Protein AF-A0A3P8DKR8-F1 (afdb_monomer)

InterPro domains:
  IPR035892 C2 domain superfamily [G3DSA:2.60.40.150] (1-73)

Solvent-accessible surface area (backbone atoms only — not comparable to full-atom values): 5887 Å² total; per-residue (Å²): 88,82,46,76,43,60,50,69,50,94,90,44,96,58,68,46,78,39,28,29,36,79,49,59,76,89,69,47,31,83,53,91,58,71,44,80,42,59,33,42,82,40,76,51,92,81,48,59,64,47,75,45,58,51,54,57,87,56,94,88,64,78,84,73,78,61,86,84,67,70,75,62,99,64,90,73,74,83,74,83,86,82,78,86,83,82,134

Secondary structure (DSSP, 8-state):
-EEEEEEE-TTSS-EEEEEEEE--GGG-BSS---EEEE-BT-SSTT--EEEE--B---TT------TT----SS----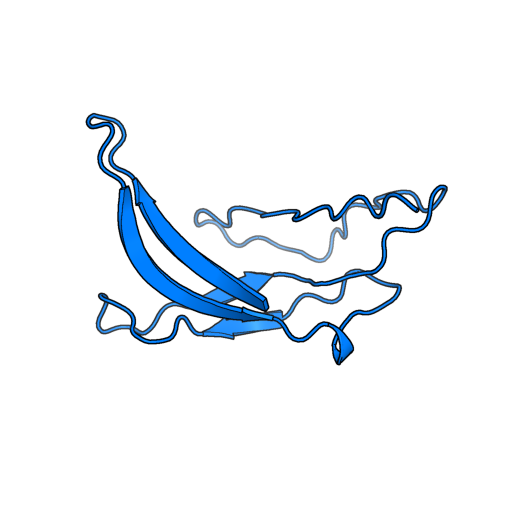---------

Organism: NCBI:txid31246

Structure (mmCIF, N/CA/C/O backbone):
data_AF-A0A3P8DKR8-F1
#
_entry.id   AF-A0A3P8DKR8-F1
#
loop_
_atom_site.group_PDB
_atom_site.id
_atom_site.type_symbol
_atom_site.label_atom_id
_atom_site.label_alt_id
_atom_site.label_comp_id
_atom_site.label_asym_id
_atom_site.label_entity_id
_atom_site.label_seq_id
_atom_site.pdbx_PDB_ins_code
_atom_site.Cartn_x
_atom_site.Cartn_y
_atom_site.Cartn_z
_atom_site.occupancy
_atom_site.B_iso_or_equiv
_atom_site.auth_seq_id
_atom_site.auth_comp_id
_atom_site.auth_asym_id
_atom_site.auth_atom_id
_atom_site.pdbx_PDB_model_num
ATOM 1 N N . MET A 1 1 ? 10.005 -3.657 2.871 1.00 87.38 1 MET A N 1
ATOM 2 C CA . MET A 1 1 ? 9.525 -2.428 3.533 1.00 87.38 1 MET A CA 1
ATOM 3 C C . MET A 1 1 ? 8.092 -2.608 4.017 1.00 87.38 1 MET A C 1
ATOM 5 O O . MET A 1 1 ? 7.266 -3.106 3.259 1.00 87.38 1 MET A O 1
ATOM 9 N N . LYS A 1 2 ? 7.798 -2.228 5.265 1.00 92.81 2 LYS A N 1
ATOM 10 C CA . LYS A 1 2 ? 6.439 -2.232 5.829 1.00 92.81 2 LYS A CA 1
ATOM 11 C C . LYS A 1 2 ? 5.801 -0.860 5.623 1.00 92.81 2 LYS A C 1
ATOM 13 O O . LYS A 1 2 ? 6.382 0.133 6.045 1.00 92.81 2 LYS A O 1
ATOM 18 N N . VAL A 1 3 ? 4.613 -0.820 5.025 1.00 91.38 3 VAL A N 1
ATOM 19 C CA . VAL A 1 3 ? 3.813 0.402 4.872 1.00 91.38 3 VAL A CA 1
ATOM 20 C C . VAL A 1 3 ? 2.581 0.284 5.760 1.00 91.38 3 VAL A C 1
ATOM 22 O O . VAL A 1 3 ? 1.723 -0.568 5.528 1.00 91.38 3 VAL A O 1
ATOM 25 N N . THR A 1 4 ? 2.512 1.108 6.804 1.00 93.25 4 THR A N 1
ATOM 26 C CA . THR A 1 4 ? 1.360 1.169 7.714 1.00 93.25 4 THR A CA 1
ATOM 27 C C . THR A 1 4 ? 0.295 2.086 7.130 1.00 93.25 4 THR A C 1
ATOM 29 O O . THR A 1 4 ? 0.609 3.182 6.672 1.00 93.25 4 THR A O 1
ATOM 32 N N . VAL A 1 5 ? -0.962 1.650 7.172 1.00 89.94 5 VAL A N 1
ATOM 33 C CA . VAL A 1 5 ? -2.110 2.463 6.766 1.00 89.94 5 VAL A CA 1
ATOM 34 C C . VAL A 1 5 ? -2.865 2.880 8.022 1.00 89.94 5 VAL A C 1
ATOM 36 O O . VAL A 1 5 ? -3.125 2.041 8.888 1.00 89.94 5 VAL A O 1
ATOM 39 N N . SER A 1 6 ? -3.230 4.158 8.110 1.00 90.94 6 SER A N 1
ATOM 40 C CA . SER A 1 6 ? -4.001 4.709 9.226 1.00 90.94 6 SER A CA 1
ATOM 41 C C . SER A 1 6 ? -5.233 5.457 8.728 1.00 90.94 6 SER A C 1
ATOM 43 O O . SER A 1 6 ? -5.167 6.152 7.715 1.00 90.94 6 SER A O 1
ATOM 45 N N . ALA A 1 7 ? -6.340 5.335 9.455 1.00 87.19 7 ALA A N 1
ATOM 46 C CA . ALA A 1 7 ? -7.485 6.221 9.327 1.00 87.19 7 ALA A CA 1
ATOM 47 C C . ALA A 1 7 ? -7.187 7.527 10.072 1.00 87.19 7 ALA A C 1
ATOM 49 O O . ALA A 1 7 ? -6.611 7.518 11.164 1.00 87.19 7 ALA A O 1
ATOM 50 N N . VAL A 1 8 ? -7.565 8.645 9.463 1.00 86.81 8 VAL A N 1
ATOM 51 C CA . VAL A 1 8 ? -7.399 9.985 10.026 1.00 86.8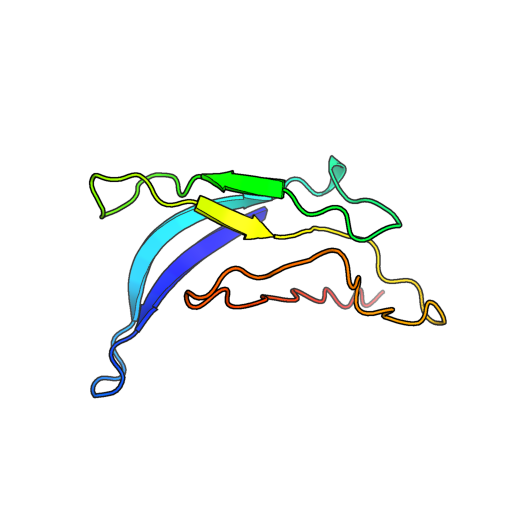1 8 VAL A CA 1
ATOM 52 C C . VAL A 1 8 ? -8.776 10.623 10.076 1.00 86.81 8 VAL A C 1
ATOM 54 O O . VAL A 1 8 ? -9.486 10.628 9.072 1.00 86.81 8 VAL A O 1
ATOM 57 N N . ASP A 1 9 ? -9.150 11.125 11.245 1.00 82.62 9 ASP A N 1
ATOM 58 C CA . ASP A 1 9 ? -10.345 11.945 11.412 1.00 82.62 9 ASP A CA 1
ATOM 59 C C . ASP A 1 9 ? -9.992 13.405 11.092 1.00 82.62 9 ASP A C 1
ATOM 61 O O . ASP A 1 9 ? -8.976 13.916 11.550 1.00 82.62 9 ASP A O 1
ATOM 65 N N . SER A 1 10 ? -10.800 14.098 10.289 1.00 82.75 10 SER A N 1
ATOM 66 C CA . SER A 1 10 ? -10.539 15.503 9.946 1.00 82.75 10 SER A CA 1
ATOM 67 C C . SER A 1 10 ? -10.771 16.456 11.120 1.00 82.75 10 SER A C 1
ATOM 69 O O . SER A 1 10 ? -10.304 17.591 11.078 1.00 82.75 10 SER A O 1
ATOM 71 N N . GLN A 1 11 ? -11.505 16.014 12.143 1.00 89.00 11 GLN A N 1
ATOM 72 C CA . GLN A 1 11 ? -11.833 16.812 13.328 1.00 89.00 11 GLN A CA 1
ATOM 73 C C . GLN A 1 11 ? -10.900 16.537 14.518 1.00 89.00 11 GLN A C 1
ATOM 75 O O . GLN A 1 11 ? -11.026 17.178 15.560 1.00 89.00 11 GLN A O 1
ATOM 80 N N . SER A 1 12 ? -9.960 15.595 14.387 1.00 84.50 12 SER A N 1
ATOM 81 C CA . SER A 1 12 ? -9.078 15.167 15.472 1.00 84.50 12 SER A CA 1
ATOM 82 C C . SER A 1 12 ? -7.668 14.870 14.955 1.00 84.50 12 SER A C 1
ATOM 84 O O . SER A 1 12 ? -7.512 14.256 13.905 1.00 84.50 12 SER A O 1
ATOM 86 N N . PRO A 1 13 ? -6.598 15.219 15.692 1.00 81.50 13 PRO A N 1
ATOM 87 C CA . PRO A 1 13 ? -5.231 14.883 15.287 1.00 81.50 13 PRO A CA 1
ATOM 88 C C . PRO A 1 13 ? -4.913 13.379 15.407 1.00 81.50 13 PRO A C 1
ATOM 90 O O . PRO A 1 13 ? -3.801 12.952 15.081 1.00 81.50 13 PRO A O 1
ATOM 93 N N . VAL A 1 14 ? -5.849 12.566 15.907 1.00 86.00 14 VAL A N 1
ATOM 94 C CA . VAL A 1 14 ? -5.648 11.134 16.136 1.00 86.00 14 VAL A CA 1
ATOM 95 C C . VAL A 1 14 ? -5.544 10.384 14.807 1.00 86.00 14 VAL A C 1
ATOM 97 O O . VAL A 1 14 ? -6.421 10.455 13.948 1.00 86.00 14 VAL A O 1
ATOM 100 N N . LYS A 1 15 ? -4.468 9.603 14.669 1.00 87.69 15 LYS A N 1
ATOM 101 C CA . LYS A 1 15 ? -4.270 8.652 13.570 1.00 87.69 15 LYS A CA 1
ATOM 102 C C . LYS A 1 15 ? -4.437 7.244 14.110 1.00 87.69 15 LYS A C 1
ATOM 104 O O . LYS A 1 15 ? -3.632 6.795 14.924 1.00 87.69 15 LYS A O 1
ATOM 109 N N . GLU A 1 16 ? -5.451 6.537 13.638 1.00 88.12 16 GLU A N 1
ATOM 110 C CA . GLU A 1 16 ? -5.694 5.160 14.047 1.00 88.12 16 GLU A CA 1
ATOM 111 C C . GLU A 1 16 ? -5.103 4.180 13.022 1.00 88.12 16 GLU A C 1
ATOM 113 O O . GLU A 1 16 ? -5.524 4.201 11.866 1.00 88.12 16 GLU A O 1
ATOM 118 N N . PRO A 1 17 ? -4.163 3.294 13.394 1.00 89.88 17 PRO A N 1
ATOM 119 C CA . PRO A 1 17 ? -3.644 2.286 12.475 1.00 89.88 17 PRO A CA 1
ATOM 120 C C . PRO A 1 17 ? -4.733 1.268 12.105 1.00 89.88 17 PRO A C 1
ATOM 122 O O . PRO A 1 17 ? -5.324 0.624 12.969 1.00 89.88 17 PRO A O 1
ATOM 125 N N . ILE A 1 18 ? -4.963 1.08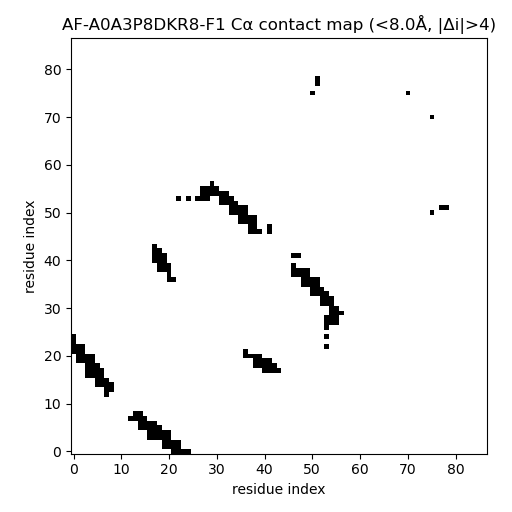4 10.803 1.00 91.50 18 ILE A N 1
ATOM 126 C CA . ILE A 1 18 ? -5.968 0.149 10.269 1.00 91.50 18 ILE A CA 1
ATOM 127 C C . ILE A 1 18 ? -5.365 -1.157 9.751 1.00 91.50 18 ILE A C 1
ATOM 129 O O . ILE A 1 18 ? 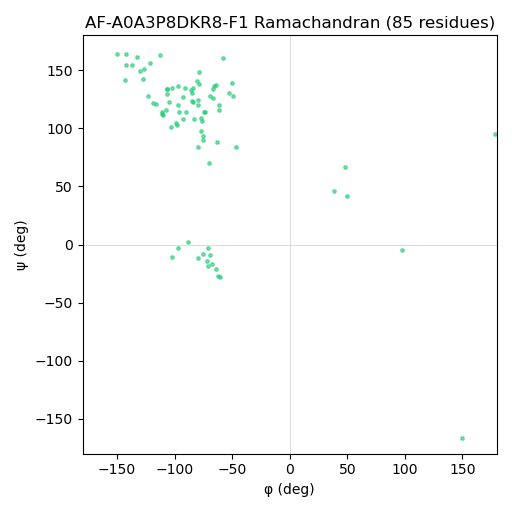-6.116 -2.079 9.443 1.00 91.50 18 ILE A O 1
ATOM 133 N N . GLY A 1 19 ? -4.040 -1.233 9.619 1.00 93.75 19 GLY A N 1
ATOM 134 C CA . GLY A 1 19 ? -3.301 -2.402 9.146 1.00 93.75 19 GLY A CA 1
ATOM 135 C C . GLY A 1 19 ? -2.013 -2.001 8.429 1.00 93.75 19 GLY A C 1
ATOM 136 O O . GLY A 1 19 ? -1.560 -0.858 8.518 1.00 93.75 19 GLY A O 1
ATOM 137 N N . PHE A 1 20 ? -1.400 -2.937 7.710 1.00 94.06 20 PHE A N 1
ATOM 138 C CA . PHE A 1 20 ? -0.201 -2.661 6.915 1.00 94.06 20 PHE A CA 1
ATOM 139 C C . PHE A 1 20 ? -0.117 -3.562 5.686 1.00 94.06 20 PHE A C 1
ATOM 141 O O . PHE A 1 20 ? -0.766 -4.600 5.621 1.00 94.06 20 PHE A O 1
ATOM 148 N N . PHE A 1 21 ? 0.722 -3.205 4.722 1.00 93.25 21 PHE A N 1
ATOM 149 C CA . PHE A 1 21 ? 1.119 -4.103 3.640 1.00 93.25 21 PHE A CA 1
ATOM 150 C C . PHE A 1 21 ? 2.636 -4.065 3.446 1.00 93.25 21 PHE A C 1
ATOM 152 O O . PHE A 1 21 ? 3.325 -3.166 3.935 1.00 93.25 21 PHE A O 1
ATOM 159 N N . MET A 1 22 ? 3.165 -5.086 2.777 1.00 91.81 22 MET A N 1
ATOM 160 C CA . MET A 1 22 ? 4.599 -5.240 2.552 1.00 91.81 22 MET A CA 1
ATOM 161 C C . MET A 1 22 ? 4.941 -4.924 1.100 1.00 91.81 22 MET A C 1
ATOM 163 O O . MET A 1 22 ? 4.348 -5.483 0.179 1.00 91.81 22 MET A O 1
ATOM 167 N N . LEU A 1 23 ? 5.934 -4.061 0.917 1.00 89.25 23 LEU A N 1
ATOM 168 C CA . LEU A 1 23 ? 6.607 -3.841 -0.356 1.00 89.25 23 LEU A CA 1
ATOM 169 C C . LEU A 1 23 ? 7.956 -4.560 -0.344 1.00 89.25 23 LEU A C 1
ATOM 171 O O . LEU A 1 23 ? 8.705 -4.475 0.631 1.00 89.25 23 LEU A O 1
ATOM 175 N N . ASP A 1 24 ? 8.271 -5.257 -1.427 1.00 85.75 24 ASP A N 1
ATOM 176 C CA . ASP A 1 24 ? 9.566 -5.901 -1.644 1.00 85.75 24 ASP A CA 1
ATOM 177 C C . ASP A 1 24 ? 10.365 -5.083 -2.663 1.00 85.75 24 ASP A C 1
ATOM 179 O O . ASP A 1 24 ? 9.896 -4.875 -3.781 1.00 85.75 24 ASP A O 1
ATOM 183 N N . LEU A 1 25 ? 11.568 -4.630 -2.294 1.00 83.00 25 LEU A N 1
ATOM 184 C CA . LEU A 1 25 ? 12.441 -3.854 -3.184 1.00 83.00 25 LEU A CA 1
ATOM 185 C C . LEU A 1 25 ? 12.859 -4.660 -4.421 1.00 83.00 25 LEU A C 1
ATOM 187 O O . LEU A 1 25 ? 13.056 -4.087 -5.485 1.00 83.00 25 LEU A O 1
ATOM 191 N N . ARG A 1 26 ? 12.908 -5.995 -4.332 1.00 84.38 26 ARG A N 1
ATOM 192 C CA . ARG A 1 26 ? 13.180 -6.864 -5.493 1.00 84.38 26 ARG A CA 1
ATOM 193 C C . ARG A 1 26 ? 12.047 -6.847 -6.520 1.00 84.38 26 ARG A C 1
ATOM 195 O O . ARG A 1 26 ? 12.234 -7.288 -7.645 1.00 84.38 26 ARG A O 1
ATOM 202 N N . SER A 1 27 ? 10.863 -6.369 -6.128 1.00 82.56 27 SER A N 1
ATOM 203 C CA . SER A 1 27 ? 9.720 -6.179 -7.028 1.00 82.56 27 SER A CA 1
ATOM 204 C C . SER A 1 27 ? 9.716 -4.810 -7.710 1.00 82.56 27 SER A C 1
ATOM 206 O O . SER A 1 27 ? 8.753 -4.514 -8.420 1.00 82.56 27 SER A O 1
ATOM 208 N N . CYS A 1 28 ? 10.736 -3.982 -7.471 1.00 82.81 28 CYS A N 1
ATOM 209 C CA . CYS A 1 28 ? 10.893 -2.690 -8.118 1.00 82.81 28 CYS A CA 1
ATOM 210 C C . CYS A 1 28 ? 11.093 -2.867 -9.628 1.00 82.81 28 CYS A C 1
ATOM 212 O O . CYS A 1 28 ? 11.828 -3.751 -10.070 1.00 82.81 28 CYS A O 1
ATOM 214 N N . SER A 1 29 ? 10.426 -2.031 -10.418 1.00 81.56 29 SER A N 1
ATOM 215 C CA . SER A 1 29 ? 10.546 -2.013 -11.876 1.00 81.56 29 SER A CA 1
ATOM 216 C C . SER A 1 29 ? 11.018 -0.652 -12.375 1.00 81.56 29 SER A C 1
ATOM 218 O O . SER A 1 29 ? 10.806 0.365 -11.730 1.00 81.56 29 SER A O 1
ATOM 220 N N . THR A 1 30 ? 11.619 -0.613 -13.560 1.00 80.88 30 THR A N 1
ATOM 221 C CA . THR A 1 30 ? 11.970 0.647 -14.242 1.00 80.88 30 THR A CA 1
ATOM 222 C C . THR A 1 30 ? 10.751 1.391 -14.796 1.00 80.88 30 THR A C 1
ATOM 224 O O . THR A 1 30 ? 10.846 2.552 -15.158 1.00 80.88 30 THR A O 1
ATOM 227 N N . GLY A 1 31 ? 9.591 0.732 -14.881 1.00 76.88 31 GLY A N 1
ATOM 228 C CA . GLY A 1 31 ? 8.315 1.356 -15.230 1.00 76.88 31 GLY A CA 1
ATOM 229 C C . GLY A 1 31 ? 7.337 1.366 -14.056 1.00 76.88 31 GLY A C 1
ATOM 230 O O . GLY A 1 31 ? 7.474 0.594 -13.107 1.00 76.88 31 GLY A O 1
ATOM 231 N N . LYS A 1 32 ? 6.295 2.198 -14.147 1.00 79.94 32 LYS A N 1
ATOM 232 C CA . LYS A 1 32 ? 5.195 2.250 -13.169 1.00 79.94 32 LYS A CA 1
ATOM 233 C C . LYS A 1 32 ? 4.255 1.049 -13.340 1.00 79.94 32 LYS A C 1
ATOM 235 O O . LYS A 1 32 ? 3.291 1.107 -14.107 1.00 79.94 32 LYS A O 1
ATOM 240 N N . VAL A 1 33 ? 4.538 -0.049 -12.639 1.00 83.06 33 VAL A N 1
ATOM 241 C CA . VAL A 1 33 ? 3.716 -1.270 -12.634 1.00 83.06 33 VAL A CA 1
ATOM 242 C C . VAL A 1 33 ? 2.907 -1.348 -11.342 1.00 83.06 33 VAL A C 1
ATOM 244 O O . VAL A 1 33 ? 3.399 -1.761 -10.292 1.00 83.06 33 VAL A O 1
ATOM 247 N N . TYR A 1 34 ? 1.631 -0.987 -11.436 1.00 83.81 34 TYR A N 1
ATOM 248 C CA . TYR A 1 34 ? 0.723 -0.996 -10.296 1.00 83.81 34 TYR A CA 1
ATOM 249 C C . TYR A 1 34 ? 0.181 -2.396 -9.999 1.00 83.81 34 TYR A C 1
ATOM 251 O O . TYR A 1 34 ? -0.157 -3.163 -10.904 1.00 83.81 34 TYR A O 1
ATOM 259 N N . LYS A 1 35 ? 0.070 -2.719 -8.712 1.00 85.88 35 LYS A N 1
ATOM 260 C CA . LYS A 1 35 ? -0.429 -3.993 -8.191 1.00 85.88 35 LYS A CA 1
ATOM 261 C C . LYS A 1 35 ? -1.368 -3.731 -7.016 1.00 85.88 35 LYS A C 1
ATOM 263 O O . LYS A 1 35 ? -1.265 -2.715 -6.329 1.00 85.88 35 LYS A O 1
ATOM 268 N N . TRP A 1 36 ? -2.282 -4.667 -6.782 1.00 88.25 36 TRP A N 1
ATOM 269 C CA . TRP A 1 36 ? -3.131 -4.663 -5.595 1.00 88.25 36 TRP A CA 1
ATOM 270 C C . TRP A 1 36 ? -2.406 -5.323 -4.421 1.00 88.25 36 TRP A C 1
ATOM 272 O O . TRP A 1 36 ? -2.010 -6.486 -4.501 1.00 88.25 36 TRP A O 1
ATOM 282 N N . TYR A 1 37 ? -2.277 -4.594 -3.317 1.00 89.81 37 TYR A N 1
ATOM 283 C CA . TYR A 1 37 ? -1.693 -5.061 -2.065 1.00 89.81 37 TYR A CA 1
ATOM 284 C C . TYR A 1 37 ? -2.785 -5.178 -1.011 1.00 89.81 37 TYR A C 1
ATOM 286 O O . TYR A 1 37 ? -3.362 -4.176 -0.593 1.00 89.81 37 TYR A O 1
ATOM 294 N N . ARG A 1 38 ? -3.082 -6.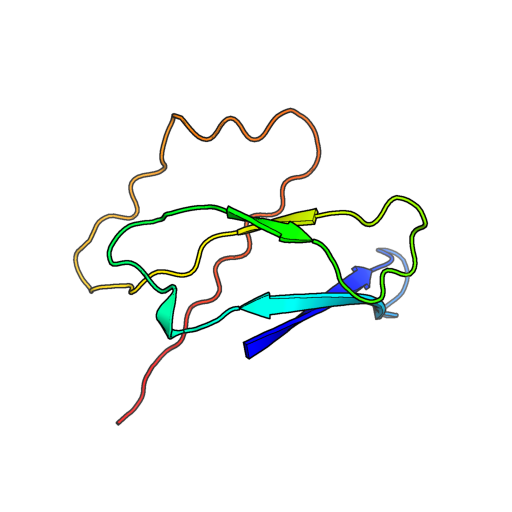402 -0.567 1.00 91.38 38 ARG A N 1
ATOM 295 C CA . ARG A 1 38 ? -4.031 -6.618 0.532 1.00 91.38 38 ARG A CA 1
ATOM 296 C C . ARG A 1 38 ? -3.475 -6.050 1.836 1.00 91.38 38 ARG A C 1
ATOM 298 O O . ARG A 1 38 ? -2.308 -6.275 2.158 1.00 91.38 38 ARG A O 1
ATOM 305 N N . ILE A 1 39 ? -4.323 -5.355 2.591 1.00 92.19 39 ILE A N 1
ATOM 306 C CA . ILE A 1 39 ? -3.993 -4.867 3.928 1.00 92.19 39 ILE A CA 1
ATOM 307 C C . ILE A 1 39 ? -4.022 -6.057 4.892 1.00 92.19 39 ILE A C 1
ATOM 309 O O . ILE A 1 39 ? -5.063 -6.670 5.144 1.00 92.19 39 ILE A O 1
ATOM 313 N N . LEU A 1 40 ? -2.848 -6.377 5.426 1.00 93.94 40 LEU A N 1
ATOM 314 C CA . LEU A 1 40 ? -2.621 -7.378 6.458 1.00 93.94 40 LEU A CA 1
ATOM 315 C C . LEU A 1 40 ? -3.002 -6.813 7.826 1.00 93.94 40 LEU A C 1
ATOM 317 O O . LEU A 1 40 ? -2.854 -5.615 8.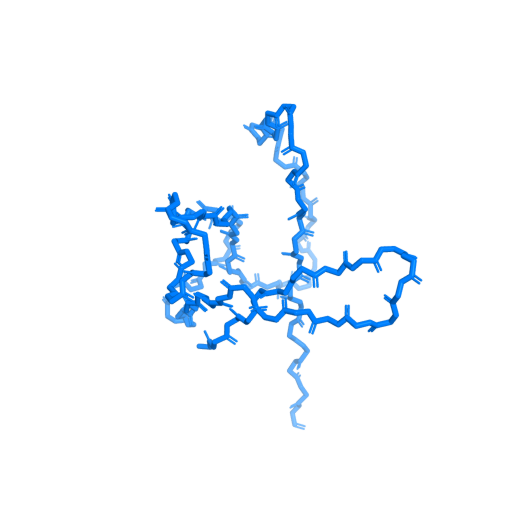080 1.00 93.94 40 LEU A O 1
ATOM 321 N N . HIS A 1 41 ? -3.477 -7.698 8.708 1.00 94.25 41 HIS A N 1
ATOM 322 C CA . HIS A 1 41 ? -3.983 -7.338 10.038 1.00 94.25 41 HIS A CA 1
ATOM 323 C C . HIS A 1 41 ? -5.000 -6.192 9.981 1.00 94.25 41 HIS A C 1
ATOM 325 O O . HIS A 1 41 ? -4.950 -5.262 10.784 1.00 94.25 41 HIS A O 1
ATOM 331 N N . SER A 1 42 ? -5.893 -6.236 8.985 1.00 91.88 42 SER A N 1
ATOM 332 C CA . SER A 1 42 ? -6.862 -5.167 8.808 1.00 91.88 42 SER A CA 1
ATOM 333 C C . SER A 1 42 ? -7.851 -5.119 9.969 1.00 91.88 42 SER A C 1
ATOM 335 O O . SER A 1 42 ? -8.431 -6.140 10.338 1.00 91.88 42 SER A O 1
ATOM 337 N N . LYS A 1 43 ? -8.104 -3.913 10.483 1.00 89.31 43 LYS A N 1
ATOM 338 C CA . LYS A 1 43 ? -9.199 -3.643 11.424 1.00 89.31 43 LYS A CA 1
ATOM 339 C C . LYS A 1 43 ? -10.582 -3.883 10.786 1.00 89.31 43 LYS A C 1
ATOM 341 O O . LYS A 1 43 ? -11.561 -4.104 11.497 1.00 89.31 43 LYS A O 1
ATOM 346 N N . TYR A 1 44 ? -10.680 -3.863 9.453 1.00 87.12 44 TYR A N 1
ATOM 347 C CA . TYR A 1 44 ? -11.934 -4.035 8.716 1.00 87.12 44 TYR A CA 1
ATOM 348 C C . TYR A 1 44 ? -12.131 -5.478 8.236 1.00 87.12 44 TYR A C 1
ATOM 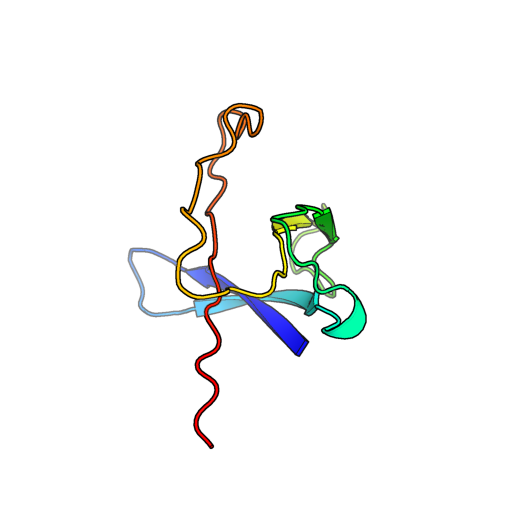350 O O . TYR A 1 44 ? -11.237 -6.085 7.648 1.00 87.12 44 TYR A O 1
ATOM 358 N N . LYS A 1 45 ? -13.354 -6.004 8.400 1.00 80.50 45 LYS A N 1
ATOM 359 C CA . LYS A 1 45 ? -13.710 -7.386 8.022 1.00 80.50 45 LYS A CA 1
ATOM 360 C C . LYS A 1 45 ? -13.534 -7.693 6.530 1.00 80.50 45 LYS A C 1
ATOM 362 O O . LYS A 1 45 ? -13.293 -8.8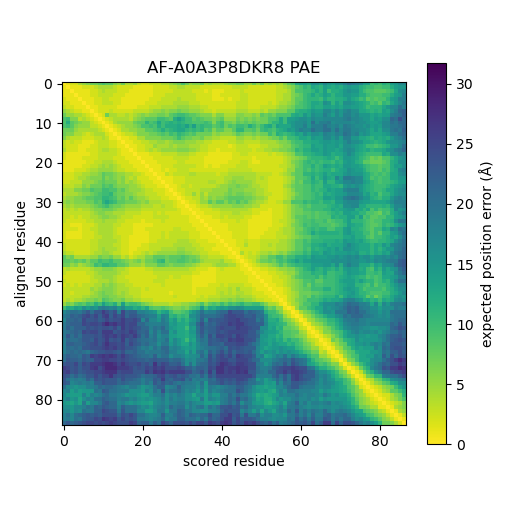40 6.179 1.00 80.50 45 LYS A O 1
ATOM 367 N N . SER A 1 46 ? -13.654 -6.691 5.659 1.00 79.75 46 SER A N 1
ATOM 368 C CA . SER A 1 46 ? -13.564 -6.859 4.202 1.00 79.75 46 SER A CA 1
ATOM 369 C C . SER A 1 46 ? -12.140 -7.069 3.678 1.00 79.75 46 SER A C 1
ATOM 371 O O . SER A 1 46 ? -11.993 -7.373 2.499 1.00 79.75 46 SER A O 1
ATOM 373 N N . SER A 1 47 ? -11.104 -6.926 4.520 1.00 78.56 47 SER A N 1
ATOM 374 C CA . SER A 1 47 ? -9.688 -6.998 4.121 1.00 78.56 47 SER A CA 1
ATOM 375 C C . SER A 1 47 ? -9.388 -6.130 2.879 1.00 78.56 47 SER A C 1
ATOM 377 O O . SER A 1 47 ? -9.097 -6.652 1.800 1.00 78.56 47 SER A O 1
ATOM 379 N N . PRO A 1 48 ? -9.493 -4.793 3.008 1.00 87.81 48 PRO A N 1
ATOM 380 C CA . PRO A 1 48 ? -9.278 -3.862 1.903 1.00 87.81 48 PRO A CA 1
ATOM 381 C C . PRO A 1 48 ? -7.886 -4.001 1.273 1.00 87.81 48 PRO A C 1
ATOM 383 O O . PRO A 1 48 ? -6.947 -4.516 1.884 1.00 87.81 48 PRO A O 1
ATOM 386 N N . ALA A 1 49 ? -7.744 -3.505 0.045 1.00 87.19 49 ALA A N 1
ATOM 387 C CA . ALA A 1 49 ? -6.489 -3.516 -0.697 1.00 87.19 49 ALA A CA 1
ATOM 388 C C . ALA A 1 49 ? -6.123 -2.117 -1.202 1.00 87.19 49 ALA A C 1
ATOM 390 O O . ALA A 1 49 ? -6.994 -1.293 -1.475 1.00 87.19 49 ALA A O 1
ATOM 391 N N . VAL A 1 50 ? -4.823 -1.873 -1.348 1.00 87.00 50 VAL A N 1
ATOM 392 C CA . VAL A 1 50 ? -4.250 -0.635 -1.885 1.00 87.00 50 VAL A CA 1
ATOM 393 C C . VAL A 1 50 ? -3.715 -0.905 -3.288 1.00 87.00 50 VAL A C 1
ATOM 395 O O . VAL A 1 50 ? -3.017 -1.896 -3.500 1.00 87.00 50 VAL A O 1
ATOM 398 N N . PHE A 1 51 ? -4.020 -0.028 -4.242 1.00 85.81 51 PHE A N 1
ATOM 399 C CA . PHE A 1 51 ? -3.429 -0.062 -5.579 1.00 85.81 51 PHE A CA 1
ATOM 400 C C . PHE A 1 51 ? -2.196 0.840 -5.611 1.00 85.81 51 PHE A C 1
ATOM 402 O O . PHE A 1 51 ? -2.319 2.061 -5.537 1.00 85.81 51 PHE A O 1
ATOM 409 N N . ALA A 1 52 ? -1.007 0.245 -5.676 1.00 84.38 52 ALA A N 1
ATOM 410 C CA . ALA A 1 52 ? 0.260 0.969 -5.583 1.00 84.38 52 ALA A CA 1
ATOM 411 C C . ALA A 1 52 ? 1.311 0.383 -6.534 1.00 84.38 52 ALA A C 1
ATOM 413 O O . ALA A 1 52 ? 1.161 -0.733 -7.026 1.00 84.38 52 ALA A O 1
ATOM 414 N N . SER A 1 53 ? 2.380 1.135 -6.788 1.00 82.56 53 SER A N 1
ATOM 415 C CA . SER A 1 53 ? 3.546 0.703 -7.564 1.00 82.56 53 SER A CA 1
ATOM 416 C C . SER A 1 53 ? 4.809 1.021 -6.775 1.00 82.56 53 SER A C 1
ATOM 418 O O . SER A 1 53 ? 4.854 2.019 -6.061 1.00 82.56 53 SER A O 1
ATOM 420 N N . ILE A 1 54 ? 5.844 0.206 -6.956 1.00 84.62 54 ILE A N 1
ATOM 421 C CA . ILE A 1 54 ? 7.216 0.517 -6.554 1.00 84.62 54 ILE A CA 1
ATOM 422 C C . ILE A 1 54 ? 8.072 0.523 -7.820 1.00 84.62 54 ILE A C 1
ATOM 424 O O . ILE A 1 54 ? 8.060 -0.453 -8.570 1.00 84.62 54 ILE A O 1
ATOM 428 N N . TYR A 1 55 ? 8.730 1.642 -8.107 1.00 83.62 55 TYR A N 1
ATOM 429 C CA . TYR A 1 55 ? 9.517 1.816 -9.324 1.00 83.62 55 TYR A CA 1
ATOM 430 C C . TYR A 1 55 ? 10.790 2.616 -9.047 1.00 83.62 55 TYR A C 1
ATOM 432 O O . TYR A 1 55 ? 10.843 3.370 -8.076 1.00 83.62 55 TYR A O 1
ATOM 440 N N . LEU A 1 56 ? 11.813 2.404 -9.875 1.00 80.88 56 LEU A N 1
ATOM 441 C CA . LEU A 1 56 ? 13.037 3.197 -9.850 1.00 80.88 56 LEU A CA 1
ATOM 442 C C . LEU A 1 56 ? 12.756 4.500 -10.587 1.00 80.88 56 LEU A C 1
ATOM 444 O O . LEU A 1 56 ? 12.381 4.462 -11.758 1.00 80.88 56 LEU A O 1
ATOM 448 N N . ASP A 1 57 ? 12.908 5.621 -9.892 1.00 75.12 57 ASP A N 1
ATOM 449 C CA . ASP A 1 57 ? 12.873 6.932 -10.525 1.00 75.12 57 ASP A CA 1
ATOM 450 C C . ASP A 1 57 ? 14.269 7.233 -11.077 1.00 75.12 57 ASP A C 1
ATOM 452 O O . ASP A 1 57 ? 15.258 7.150 -10.348 1.00 75.12 57 ASP A O 1
ATOM 456 N N . ILE A 1 58 ? 14.361 7.487 -12.379 1.00 70.88 58 ILE A N 1
ATOM 457 C CA . ILE A 1 58 ? 15.615 7.834 -13.050 1.00 70.88 58 ILE A CA 1
ATOM 458 C C . ILE A 1 58 ? 15.427 9.255 -13.563 1.00 70.88 58 ILE A C 1
ATOM 460 O O . ILE A 1 58 ? 14.507 9.510 -14.345 1.00 70.88 58 ILE A O 1
ATOM 464 N N . GLU A 1 59 ? 16.289 10.176 -13.127 1.00 63.66 59 GLU A N 1
ATOM 465 C CA . GLU A 1 59 ? 16.246 11.570 -13.571 1.00 63.66 59 GLU A CA 1
ATOM 466 C C . GLU A 1 59 ? 16.158 11.661 -15.105 1.00 63.66 59 GLU A C 1
ATOM 468 O O . GLU A 1 59 ? 16.939 11.047 -15.834 1.00 63.66 59 GLU A O 1
ATOM 473 N N . GLY A 1 60 ? 15.173 12.419 -15.597 1.00 57.81 60 GLY A N 1
ATOM 474 C CA . GLY A 1 60 ? 14.916 12.612 -17.028 1.00 57.81 60 GLY A CA 1
ATOM 475 C C . GLY A 1 60 ? 13.819 11.726 -17.630 1.00 57.81 60 GLY A C 1
ATOM 476 O O . GLY A 1 60 ? 13.452 11.933 -18.788 1.00 57.81 60 GLY A O 1
ATOM 477 N N . GLN A 1 61 ? 13.243 10.783 -16.877 1.00 56.81 61 GLN A N 1
ATOM 478 C CA . GLN A 1 61 ? 12.036 10.075 -17.308 1.00 56.81 61 GLN A CA 1
ATOM 479 C C . GLN A 1 61 ? 10.794 10.914 -16.968 1.00 56.81 61 GLN A C 1
ATOM 481 O O . GLN A 1 61 ? 10.417 11.047 -15.806 1.00 56.81 61 GLN A O 1
ATOM 486 N N . GLU A 1 62 ? 10.139 11.499 -17.980 1.00 53.78 62 GLU A N 1
ATOM 487 C CA . GLU A 1 62 ? 8.869 12.199 -17.764 1.00 53.78 62 GLU A CA 1
ATOM 488 C C . GLU A 1 62 ? 7.875 11.282 -17.040 1.00 53.78 62 GLU A C 1
ATOM 490 O O . GLU A 1 62 ? 7.626 10.140 -17.445 1.00 53.78 62 GLU A O 1
ATOM 495 N N . LEU A 1 63 ? 7.262 11.801 -15.973 1.00 53.81 63 LEU A N 1
ATOM 496 C CA . LEU A 1 63 ? 6.168 11.147 -15.269 1.00 53.81 63 LEU A CA 1
ATOM 497 C C . LEU A 1 63 ? 4.918 11.162 -16.160 1.00 53.81 63 LEU A C 1
ATOM 499 O O . LEU A 1 63 ? 3.957 11.856 -15.849 1.00 53.81 63 LEU A O 1
ATOM 503 N N . VAL A 1 64 ? 4.896 10.388 -17.245 1.00 52.44 64 VAL A N 1
ATOM 504 C CA . VAL A 1 64 ? 3.730 10.305 -18.129 1.00 52.44 64 VAL A CA 1
ATOM 505 C C . VAL A 1 64 ? 2.552 9.767 -17.305 1.00 52.44 64 VAL A C 1
ATOM 507 O O . VAL A 1 64 ? 2.613 8.629 -16.815 1.00 52.44 64 VAL A O 1
ATOM 510 N N . PRO A 1 65 ? 1.480 10.554 -17.097 1.00 52.66 65 PRO A N 1
ATOM 511 C CA . PRO A 1 65 ? 0.269 10.055 -16.468 1.00 52.66 65 PRO A CA 1
ATOM 512 C C . PRO A 1 65 ? -0.273 8.948 -17.365 1.00 52.66 65 PRO A C 1
ATOM 514 O O . PRO A 1 65 ? -0.527 9.183 -18.541 1.00 52.66 65 PRO A O 1
ATOM 517 N N . ASN A 1 66 ? -0.406 7.724 -16.857 1.00 54.50 66 ASN A N 1
ATOM 518 C CA . ASN A 1 66 ? -0.885 6.619 -17.679 1.00 54.50 66 ASN A CA 1
ATOM 519 C C . ASN A 1 66 ? -2.414 6.742 -17.843 1.00 54.50 66 ASN A C 1
ATOM 521 O O . ASN A 1 66 ? -3.142 6.463 -16.887 1.00 54.50 66 ASN A O 1
ATOM 525 N N . PRO A 1 67 ? -2.928 7.098 -19.038 1.00 52.75 67 PRO A N 1
ATOM 526 C CA . PRO A 1 67 ? -4.353 7.363 -19.248 1.00 52.75 67 PRO A CA 1
ATOM 527 C C . PRO A 1 67 ? -5.219 6.096 -19.149 1.00 52.75 67 PRO A C 1
ATOM 529 O O . PRO A 1 67 ? -6.445 6.179 -19.128 1.00 52.75 67 PRO A O 1
ATOM 532 N N . LYS A 1 68 ? -4.605 4.904 -19.075 1.00 53.28 68 LYS A N 1
ATOM 533 C CA . LYS A 1 68 ? -5.309 3.634 -18.834 1.00 53.28 68 LYS A CA 1
ATOM 534 C C . LYS A 1 68 ? -5.653 3.421 -17.359 1.00 53.28 68 LYS A C 1
ATOM 536 O O . LYS A 1 68 ? -6.435 2.522 -17.049 1.00 53.28 68 LYS A O 1
ATOM 541 N N . ILE A 1 69 ? -5.097 4.228 -16.454 1.00 54.06 69 ILE A N 1
ATOM 542 C CA . ILE A 1 69 ? -5.442 4.194 -15.034 1.00 54.06 69 ILE A CA 1
ATOM 543 C C . ILE A 1 69 ? -6.759 4.952 -14.861 1.00 54.06 69 ILE A C 1
ATOM 545 O O . ILE A 1 69 ? -6.791 6.136 -14.543 1.00 54.06 69 ILE A O 1
ATOM 549 N N . LYS A 1 70 ? -7.872 4.251 -15.088 1.00 47.78 70 LYS A N 1
ATOM 550 C CA . LYS A 1 70 ? -9.180 4.691 -14.605 1.00 47.78 70 LYS A CA 1
ATOM 551 C C . LYS A 1 70 ? -9.213 4.414 -13.110 1.00 47.78 70 LYS A C 1
ATOM 553 O O . LYS A 1 70 ? -9.532 3.304 -12.685 1.00 47.78 70 LYS A O 1
ATOM 558 N N . THR A 1 71 ? -8.854 5.407 -12.313 1.00 48.56 71 THR A N 1
ATOM 559 C CA . THR A 1 71 ? -9.236 5.463 -10.906 1.00 48.56 71 THR A CA 1
ATOM 560 C C . THR A 1 71 ? -10.759 5.551 -10.867 1.00 48.56 71 THR A C 1
ATOM 562 O O . THR A 1 71 ? -11.342 6.624 -10.983 1.00 48.56 71 THR A O 1
ATOM 565 N N . GLY A 1 72 ? -11.421 4.388 -10.860 1.00 39.34 72 GLY A N 1
ATOM 566 C CA . GLY A 1 72 ? -12.877 4.302 -10.784 1.00 39.34 72 GLY A CA 1
ATOM 567 C C . GLY A 1 72 ? -13.371 5.165 -9.629 1.00 39.34 72 GLY A C 1
ATOM 568 O O . GLY A 1 72 ? -12.711 5.208 -8.596 1.00 39.34 72 GLY A O 1
ATOM 569 N N . ASN A 1 73 ? -14.475 5.886 -9.840 1.00 41.59 73 ASN A N 1
ATOM 570 C CA . ASN A 1 73 ? -15.076 6.843 -8.907 1.00 41.59 73 ASN A CA 1
ATOM 571 C C . ASN A 1 73 ? -15.197 6.287 -7.473 1.00 41.59 73 ASN A C 1
ATOM 573 O O . ASN A 1 73 ? -16.245 5.767 -7.106 1.00 41.59 73 ASN A O 1
ATOM 577 N N . GLN A 1 74 ? -14.125 6.386 -6.686 1.00 37.91 74 GLN A N 1
ATOM 578 C CA . GLN A 1 74 ? -14.034 6.203 -5.237 1.00 37.91 74 GLN A CA 1
ATOM 579 C C . GLN A 1 74 ? -12.561 6.377 -4.821 1.00 37.91 74 GLN A C 1
ATOM 581 O O . GLN A 1 74 ? -11.771 5.446 -4.904 1.00 37.91 74 GLN A O 1
ATOM 586 N N . LEU A 1 75 ? -12.200 7.593 -4.391 1.00 37.22 75 LEU A N 1
ATOM 587 C CA . LEU A 1 75 ? -11.122 7.897 -3.429 1.00 37.22 75 LEU A CA 1
ATOM 588 C C . LEU A 1 75 ? -9.828 7.059 -3.528 1.00 37.22 75 LEU A C 1
ATOM 590 O O . LEU A 1 75 ? -9.280 6.605 -2.526 1.00 37.22 75 LEU A O 1
ATOM 594 N N . SER A 1 76 ? -9.296 6.857 -4.726 1.00 36.78 76 SER A N 1
ATOM 595 C CA . SER A 1 76 ? -7.969 6.275 -4.904 1.00 36.78 76 SER A CA 1
ATOM 596 C C . SER A 1 76 ? -6.921 7.346 -4.603 1.00 36.78 76 SER A C 1
ATOM 598 O O . SER A 1 76 ? -6.619 8.189 -5.449 1.00 36.78 76 SER A O 1
ATOM 600 N N . ILE A 1 77 ? -6.391 7.340 -3.384 1.00 40.38 77 ILE A N 1
ATOM 601 C CA . ILE A 1 77 ? -5.259 8.186 -3.010 1.00 40.38 77 ILE A CA 1
ATOM 602 C C . ILE A 1 77 ? -4.006 7.586 -3.658 1.00 40.38 77 ILE A C 1
ATOM 604 O O . ILE A 1 77 ? -3.600 6.469 -3.331 1.00 40.38 77 ILE A O 1
ATOM 608 N N . LEU A 1 78 ? -3.414 8.312 -4.608 1.00 39.44 78 LEU A N 1
ATOM 609 C CA . LEU A 1 78 ? -2.116 7.970 -5.180 1.00 39.44 78 LEU A CA 1
ATOM 610 C C . LEU A 1 78 ? -1.034 8.348 -4.162 1.00 39.44 78 LEU A C 1
ATOM 612 O O . LEU A 1 78 ? -0.745 9.525 -3.974 1.00 39.44 78 LEU A O 1
ATOM 616 N N . PHE A 1 79 ? -0.438 7.355 -3.509 1.00 41.06 79 PHE A N 1
ATOM 617 C CA . PHE A 1 79 ? 0.763 7.561 -2.702 1.00 41.06 79 PHE A CA 1
ATOM 618 C C . PHE A 1 79 ? 1.991 7.354 -3.592 1.00 41.06 79 PHE A C 1
ATOM 620 O O . PHE A 1 79 ? 2.229 6.244 -4.070 1.00 41.06 79 PHE A O 1
ATOM 627 N N . VAL A 1 80 ? 2.757 8.420 -3.823 1.00 41.78 80 VAL A N 1
ATOM 628 C CA . VAL A 1 80 ? 4.105 8.340 -4.400 1.00 41.78 80 VAL A CA 1
ATOM 629 C C . VAL A 1 80 ? 5.081 8.361 -3.226 1.00 41.78 80 VAL A C 1
ATOM 631 O O . VAL A 1 80 ? 5.126 9.337 -2.484 1.00 41.78 80 VAL A O 1
ATOM 634 N N . LEU A 1 81 ? 5.801 7.261 -3.007 1.00 41.62 81 LEU A N 1
ATOM 635 C CA . LEU A 1 81 ? 6.902 7.204 -2.044 1.00 41.62 81 LEU A CA 1
ATOM 636 C C . LEU A 1 81 ? 8.200 7.392 -2.831 1.00 41.62 81 LEU A C 1
ATOM 638 O O . LEU A 1 81 ? 8.632 6.469 -3.518 1.00 41.62 81 LEU A O 1
ATOM 642 N N . GLN A 1 82 ? 8.771 8.592 -2.758 1.00 37.09 82 GLN A N 1
ATOM 643 C CA . GLN A 1 82 ? 10.099 8.897 -3.281 1.00 37.09 82 GLN A CA 1
ATOM 644 C C . GLN A 1 82 ? 11.134 8.527 -2.212 1.00 37.09 82 GLN A C 1
ATOM 646 O O . GLN A 1 82 ? 10.963 8.871 -1.042 1.00 37.09 82 GLN A O 1
ATOM 651 N N . PHE A 1 83 ? 12.168 7.784 -2.601 1.00 38.28 83 PHE A N 1
ATOM 652 C CA . PHE A 1 83 ? 13.326 7.517 -1.751 1.00 38.28 83 PHE A CA 1
ATOM 653 C C . PHE A 1 83 ? 14.504 8.271 -2.343 1.00 38.28 83 PHE A C 1
ATOM 655 O O . PHE A 1 83 ? 14.972 7.905 -3.418 1.00 38.28 83 PHE A O 1
ATOM 662 N N . ASP A 1 84 ? 14.971 9.296 -1.640 1.00 31.67 84 ASP A N 1
ATOM 663 C CA . ASP A 1 84 ? 16.232 9.945 -1.970 1.00 31.67 84 ASP A CA 1
ATOM 664 C C . ASP A 1 84 ? 17.366 9.079 -1.403 1.00 31.67 84 ASP A C 1
ATOM 666 O O . ASP A 1 84 ? 17.360 8.709 -0.224 1.00 31.67 84 ASP A O 1
ATOM 670 N N . TYR A 1 85 ? 18.298 8.680 -2.267 1.00 33.28 85 TYR A N 1
ATOM 671 C CA . TYR A 1 85 ? 19.500 7.948 -1.879 1.00 33.28 85 TYR A CA 1
ATOM 672 C C . TYR A 1 85 ? 20.655 8.950 -1.796 1.00 33.28 85 TYR A C 1
ATOM 674 O O . TYR A 1 85 ? 21.160 9.386 -2.828 1.00 33.28 85 TYR A O 1
ATOM 682 N N . GLU A 1 86 ? 21.060 9.329 -0.584 1.00 31.55 86 GLU A N 1
ATOM 683 C CA . GLU A 1 86 ? 22.295 10.091 -0.358 1.00 31.55 86 GLU A CA 1
ATOM 684 C C . GLU A 1 86 ? 23.467 9.123 -0.111 1.00 31.55 86 GLU A C 1
ATOM 686 O O . GLU A 1 86 ? 23.312 8.122 0.594 1.00 31.55 86 GLU A O 1
ATOM 691 N N . TYR A 1 87 ? 24.606 9.399 -0.761 1.00 38.62 87 TYR A N 1
ATOM 692 C CA . TYR A 1 87 ? 25.850 8.613 -0.721 1.00 38.62 87 TYR A CA 1
ATOM 693 C C . TYR A 1 87 ? 26.653 8.824 0.566 1.00 38.62 87 TYR A C 1
ATOM 695 O O . TYR A 1 87 ? 26.719 9.982 1.036 1.00 38.62 87 TYR A O 1
#

Sequence (87 aa):
MKVTVSAVDSQSPVKEPIGFFMLDLRSCSTGKVYKWYRILHSKYKSSPAVFASIYLDIEGQELVPNPKIKTGNQLSILFVLQFDYEY

Mean predicted aligned error: 10.44 Å

pLDDT: mean 72.55, std 20.44, range [31.55, 94.25]

Radius of gyration: 15.0 Å; Cα contacts (8 Å, |Δi|>4): 105; chains: 1; bounding box: 41×24×35 Å

Foldseek 3Di:
DKAWDWDDDPVDRDTHTQAIFDDDPVQAEQD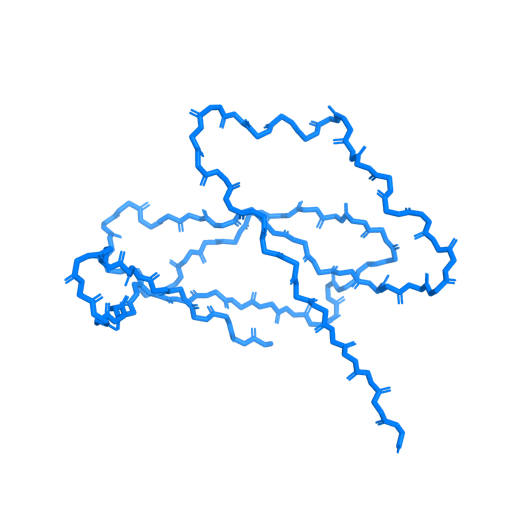FDWDWTFGPPGPDPVRHTATAGHYDDDPPDPPPDDPVPPPDPDDRDYDDDDDDDDD